Protein AF-A0A8B7NVZ3-F1 (afdb_monomer)

Structure (mmCIF, N/CA/C/O backbone):
data_AF-A0A8B7NVZ3-F1
#
_entry.id   AF-A0A8B7NVZ3-F1
#
loop_
_atom_site.group_PDB
_atom_site.id
_atom_site.type_symbol
_atom_site.label_atom_id
_atom_site.label_alt_id
_atom_site.label_comp_id
_atom_site.label_asym_id
_atom_site.label_entity_id
_atom_site.label_seq_id
_atom_site.pdbx_PDB_ins_code
_atom_site.Cartn_x
_atom_site.Cartn_y
_atom_site.Cartn_z
_atom_site.occupancy
_atom_site.B_iso_or_equiv
_atom_site.auth_seq_id
_atom_site.auth_comp_id
_atom_site.auth_asym_id
_atom_site.auth_atom_id
_atom_site.pdbx_PDB_model_num
ATOM 1 N N . MET A 1 1 ? -17.981 -12.648 -11.139 1.00 62.19 1 MET A N 1
ATOM 2 C CA . MET A 1 1 ? -17.112 -13.696 -10.553 1.00 62.19 1 MET A CA 1
ATOM 3 C C . MET A 1 1 ? -15.695 -13.178 -10.293 1.00 62.19 1 MET A C 1
ATOM 5 O O . MET A 1 1 ? -15.152 -13.443 -9.230 1.00 62.19 1 MET A O 1
ATOM 9 N N . GLU A 1 2 ? -15.130 -12.365 -11.191 1.00 75.06 2 GLU A N 1
ATOM 10 C CA . GLU A 1 2 ? -13.745 -11.863 -11.108 1.00 75.06 2 GLU A CA 1
ATOM 11 C C . GLU A 1 2 ? -13.438 -10.991 -9.878 1.00 75.06 2 GLU A C 1
ATOM 13 O O . GLU A 1 2 ? -12.403 -11.179 -9.245 1.00 75.06 2 GLU A O 1
ATOM 18 N N . ARG A 1 3 ? -14.364 -10.114 -9.458 1.00 78.00 3 ARG A N 1
ATOM 19 C CA . ARG A 1 3 ? -14.172 -9.265 -8.262 1.00 78.00 3 ARG A CA 1
ATOM 20 C C . ARG A 1 3 ? -13.971 -10.066 -6.972 1.00 78.00 3 ARG A C 1
ATOM 22 O O . ARG A 1 3 ? -13.121 -9.720 -6.162 1.00 78.00 3 ARG A O 1
ATOM 29 N N . ALA A 1 4 ? -14.716 -11.159 -6.791 1.00 80.56 4 ALA A N 1
ATOM 30 C CA . ALA A 1 4 ? -14.591 -12.011 -5.606 1.00 80.56 4 ALA A CA 1
ATOM 31 C C . ALA A 1 4 ? -13.245 -12.758 -5.577 1.00 80.56 4 ALA A C 1
ATOM 33 O O . ALA A 1 4 ? -12.657 -12.953 -4.515 1.00 80.56 4 ALA A O 1
ATOM 34 N N . VAL A 1 5 ? -12.736 -13.145 -6.751 1.00 84.38 5 VAL A N 1
ATOM 35 C CA . VAL A 1 5 ? -11.416 -13.774 -6.888 1.00 84.38 5 VAL A CA 1
ATOM 36 C C . VAL A 1 5 ? -10.305 -12.773 -6.559 1.00 84.38 5 VAL A C 1
ATOM 38 O O . VAL A 1 5 ? -9.374 -13.123 -5.836 1.00 84.38 5 VAL A O 1
ATOM 41 N N . GLN A 1 6 ? -10.407 -11.531 -7.040 1.00 81.75 6 GLN A N 1
ATOM 42 C CA . GLN A 1 6 ? -9.445 -10.467 -6.732 1.00 81.75 6 GLN A CA 1
ATOM 43 C C . GLN A 1 6 ? -9.438 -10.105 -5.242 1.00 81.75 6 GLN A C 1
ATOM 45 O O . GLN A 1 6 ? -8.367 -10.025 -4.645 1.00 81.75 6 GLN A O 1
ATOM 50 N N . GLU A 1 7 ? -10.609 -9.974 -4.618 1.00 82.44 7 GLU A N 1
ATOM 51 C CA . GLU A 1 7 ? -10.709 -9.699 -3.180 1.00 82.44 7 GLU A CA 1
ATOM 52 C C . GLU A 1 7 ? -10.051 -10.810 -2.352 1.00 82.44 7 GLU A C 1
ATOM 54 O O . GLU A 1 7 ? -9.222 -10.546 -1.482 1.00 82.44 7 GLU A O 1
ATOM 59 N N . ARG A 1 8 ? -10.328 -12.077 -2.687 1.00 84.31 8 ARG A N 1
ATOM 60 C CA . ARG A 1 8 ? -9.704 -13.221 -2.012 1.00 84.31 8 ARG A CA 1
ATOM 61 C C . ARG A 1 8 ? -8.182 -13.233 -2.172 1.00 84.31 8 ARG A C 1
ATOM 63 O O . ARG A 1 8 ? -7.478 -13.567 -1.222 1.00 84.31 8 ARG A O 1
ATOM 70 N N . LYS A 1 9 ? -7.664 -12.853 -3.346 1.00 85.00 9 LYS A N 1
ATOM 71 C CA . LYS A 1 9 ? -6.216 -12.726 -3.578 1.00 85.00 9 LYS A CA 1
ATOM 72 C C . LYS A 1 9 ? -5.591 -11.657 -2.678 1.00 85.00 9 LYS A C 1
ATOM 74 O O . LYS A 1 9 ? -4.566 -11.935 -2.064 1.00 85.00 9 LYS A O 1
ATOM 79 N N . ARG A 1 10 ? -6.222 -10.485 -2.548 1.00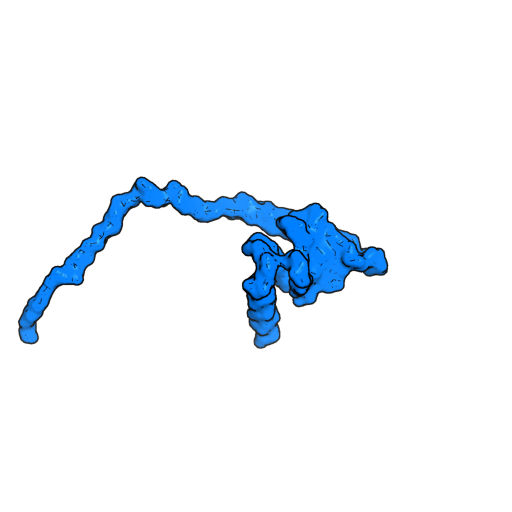 85.62 10 ARG A N 1
ATOM 80 C CA . ARG A 1 10 ? -5.742 -9.385 -1.685 1.00 85.62 10 ARG A CA 1
ATOM 81 C C . ARG A 1 10 ? -5.728 -9.782 -0.210 1.00 85.62 10 ARG A C 1
ATOM 83 O O . ARG A 1 10 ? -4.741 -9.539 0.477 1.00 85.62 10 ARG A O 1
ATOM 90 N N . ILE A 1 11 ? -6.782 -10.453 0.259 1.00 85.19 11 ILE A N 1
ATOM 91 C CA . ILE A 1 11 ? -6.855 -10.968 1.635 1.00 85.19 11 ILE A CA 1
ATOM 92 C C . ILE A 1 11 ? -5.734 -11.981 1.891 1.00 85.19 11 ILE A C 1
ATOM 94 O O . ILE A 1 11 ? -4.990 -11.837 2.858 1.00 85.19 11 ILE A O 1
ATOM 98 N N . ASN A 1 12 ? -5.552 -12.954 0.996 1.00 86.44 12 ASN A N 1
ATOM 99 C CA . ASN A 1 12 ? -4.476 -13.939 1.125 1.00 86.44 12 ASN A CA 1
ATOM 100 C C . ASN A 1 12 ? -3.085 -13.281 1.130 1.00 86.44 12 ASN A C 1
ATOM 102 O O . ASN A 1 12 ? -2.236 -13.660 1.933 1.00 86.44 12 ASN A O 1
ATOM 106 N N . ALA A 1 13 ? -2.852 -12.288 0.265 1.00 83.25 13 ALA A N 1
ATOM 107 C CA . ALA A 1 13 ? -1.590 -11.550 0.218 1.00 83.25 13 ALA A CA 1
ATOM 108 C C . ALA A 1 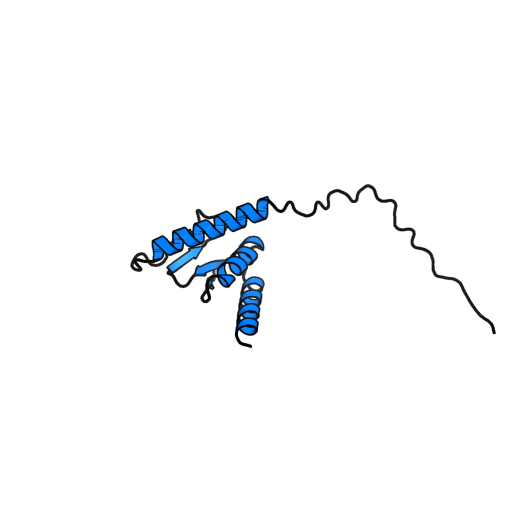13 ? -1.323 -10.796 1.530 1.00 83.25 13 ALA A C 1
ATOM 110 O O . ALA A 1 13 ? -0.219 -10.851 2.062 1.00 83.25 13 ALA A O 1
ATOM 111 N N . SER A 1 14 ? -2.351 -10.152 2.089 1.00 81.88 14 SER A N 1
ATOM 112 C CA . SER A 1 14 ? -2.272 -9.482 3.387 1.00 81.88 14 SER A CA 1
ATOM 113 C C . SER A 1 14 ? -1.959 -10.447 4.534 1.00 81.88 14 SER A C 1
ATOM 115 O O . SER A 1 14 ? -1.210 -10.084 5.434 1.00 81.88 14 SER A O 1
ATOM 117 N N . MET A 1 15 ? -2.523 -11.656 4.531 1.00 83.06 15 MET A N 1
ATOM 118 C CA 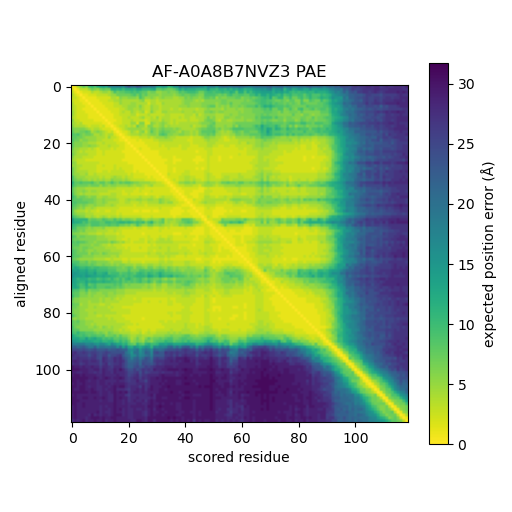. MET A 1 15 ? -2.328 -12.626 5.618 1.00 83.06 15 MET A CA 1
ATOM 119 C C . MET A 1 15 ? -0.966 -13.327 5.572 1.00 83.06 15 MET A C 1
ATOM 121 O O . MET A 1 15 ? -0.439 -13.696 6.617 1.00 83.06 15 MET A O 1
ATOM 125 N N . ASN A 1 16 ? -0.397 -13.509 4.378 1.00 82.25 16 ASN A N 1
ATOM 126 C CA . ASN A 1 16 ? 0.851 -14.254 4.187 1.00 82.25 16 ASN A CA 1
ATOM 127 C C . ASN A 1 16 ? 2.109 -13.369 4.209 1.00 82.25 16 ASN A C 1
ATOM 129 O O . ASN A 1 16 ? 3.222 -13.879 4.075 1.00 82.25 16 ASN A O 1
ATOM 133 N N . CYS A 1 17 ? 1.957 -12.052 4.344 1.00 82.69 17 CYS A N 1
ATOM 134 C CA . CYS A 1 17 ? 3.085 -11.132 4.421 1.00 82.69 17 CYS A CA 1
ATOM 135 C C . CYS A 1 17 ? 3.708 -11.107 5.831 1.00 82.69 17 CYS A C 1
ATOM 137 O O . CYS A 1 17 ? 3.068 -11.428 6.831 1.00 82.69 17 CYS A O 1
ATOM 139 N N . LYS A 1 18 ? 4.967 -10.665 5.923 1.00 86.56 18 LYS A N 1
ATOM 140 C CA . LYS A 1 18 ? 5.681 -10.487 7.202 1.00 86.56 18 LYS A CA 1
ATOM 141 C C . LYS A 1 18 ? 5.369 -9.146 7.887 1.00 86.56 18 LYS A C 1
ATOM 143 O O . LYS A 1 18 ? 5.959 -8.834 8.918 1.00 86.56 18 LYS A O 1
ATOM 148 N N . ALA A 1 19 ? 4.476 -8.339 7.310 1.00 88.44 19 ALA A N 1
ATOM 149 C CA . ALA A 1 19 ? 4.126 -7.025 7.833 1.00 88.44 19 ALA A CA 1
ATOM 150 C C . ALA A 1 19 ? 3.347 -7.136 9.158 1.00 88.44 19 ALA A C 1
ATOM 152 O O . ALA A 1 19 ? 2.561 -8.073 9.334 1.00 88.44 19 ALA A O 1
ATOM 153 N N . PRO A 1 20 ? 3.481 -6.161 10.076 1.00 89.44 20 PRO A N 1
ATOM 154 C CA . PRO A 1 20 ? 2.614 -6.071 11.245 1.00 89.44 20 PRO A CA 1
ATOM 155 C C . PRO A 1 20 ? 1.149 -5.864 10.834 1.00 89.44 20 PRO A C 1
ATOM 157 O O . PRO A 1 20 ? 0.858 -5.356 9.750 1.00 89.44 20 PRO A O 1
ATOM 160 N N . LYS A 1 21 ? 0.219 -6.1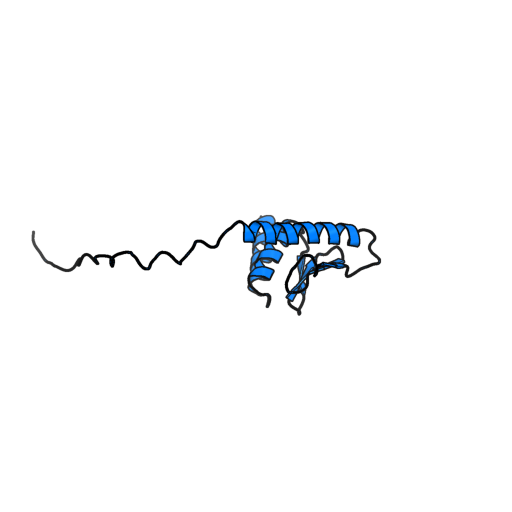91 11.743 1.00 88.69 21 LYS A N 1
ATOM 161 C CA . LYS A 1 21 ? -1.237 -6.099 11.515 1.00 88.69 21 LYS A CA 1
ATOM 162 C C . LYS A 1 21 ? -1.675 -4.739 10.961 1.00 88.69 21 LYS A C 1
ATOM 164 O O . LYS A 1 21 ? -2.570 -4.683 10.127 1.00 88.69 21 LYS A O 1
ATOM 169 N N . ASP A 1 22 ? -1.042 -3.655 11.398 1.00 89.25 22 ASP A N 1
ATOM 170 C CA . ASP A 1 22 ? -1.362 -2.318 10.897 1.00 89.25 22 ASP A CA 1
ATOM 171 C C . ASP A 1 22 ? -1.014 -2.137 9.412 1.00 89.25 22 ASP A C 1
ATOM 173 O O . ASP A 1 22 ? -1.842 -1.667 8.635 1.00 89.25 22 ASP A O 1
ATOM 177 N N . GLY A 1 23 ? 0.167 -2.605 8.994 1.00 90.94 23 GLY A N 1
ATOM 178 C CA . GLY A 1 23 ? 0.571 -2.605 7.588 1.00 90.94 23 GLY A CA 1
ATOM 179 C C . GLY A 1 23 ? -0.343 -3.482 6.732 1.00 90.94 23 GLY A C 1
ATOM 180 O O . GLY A 1 23 ? -0.738 -3.082 5.641 1.00 90.94 23 GLY A O 1
ATOM 181 N N . GLN A 1 24 ? -0.755 -4.641 7.253 1.00 93.19 24 GLN A N 1
ATOM 182 C CA . GLN A 1 24 ? -1.721 -5.533 6.599 1.00 93.19 24 GLN A CA 1
ATOM 183 C C . GLN A 1 24 ? -3.061 -4.831 6.317 1.00 93.19 24 GLN A C 1
ATOM 185 O O . GLN A 1 24 ? -3.583 -4.872 5.202 1.00 93.19 24 GLN A O 1
ATOM 190 N N . GLN A 1 25 ? -3.609 -4.134 7.314 1.00 91.94 25 GLN A N 1
ATOM 191 C CA . GLN A 1 25 ? -4.866 -3.392 7.176 1.00 91.94 25 GLN A CA 1
ATOM 192 C C . GLN A 1 25 ? -4.738 -2.188 6.233 1.00 91.94 25 GLN A C 1
ATOM 194 O O . GLN A 1 25 ? -5.648 -1.919 5.437 1.00 91.94 25 GLN A O 1
ATOM 199 N N . LEU A 1 26 ? -3.598 -1.493 6.268 1.00 92.94 26 LEU A N 1
ATOM 200 C CA . LEU A 1 26 ? -3.313 -0.424 5.320 1.00 92.94 26 LEU A CA 1
ATOM 201 C C . LEU A 1 26 ? -3.236 -0.960 3.884 1.00 92.94 26 LEU A C 1
ATOM 203 O O . LEU A 1 26 ? -3.878 -0.396 2.999 1.00 92.94 26 LEU A O 1
ATOM 207 N N . TYR A 1 27 ? -2.531 -2.071 3.654 1.00 93.88 27 TYR A N 1
ATOM 208 C CA . TYR A 1 27 ? -2.461 -2.728 2.347 1.00 93.88 27 TYR A CA 1
ATOM 209 C C . TYR A 1 27 ? -3.851 -3.047 1.807 1.00 93.88 27 TYR A C 1
ATOM 211 O O . TYR A 1 27 ? -4.153 -2.697 0.672 1.00 93.88 27 TYR A O 1
ATOM 219 N N . LEU A 1 28 ? -4.734 -3.638 2.618 1.00 92.06 28 LEU A N 1
ATOM 220 C CA . LEU A 1 28 ? -6.107 -3.926 2.193 1.00 92.06 28 LEU A CA 1
ATOM 221 C C . LEU A 1 28 ? -6.882 -2.654 1.837 1.00 92.06 28 LEU A C 1
ATOM 223 O O . LEU A 1 28 ? -7.677 -2.656 0.898 1.00 92.06 28 LEU A O 1
ATOM 227 N N . SER A 1 29 ? -6.659 -1.567 2.574 1.00 91.69 29 SER A N 1
ATOM 228 C CA . SER A 1 29 ? -7.298 -0.277 2.304 1.00 91.69 29 SER A CA 1
ATOM 229 C C . SER A 1 29 ? -6.829 0.322 0.977 1.00 91.69 29 SER A C 1
ATOM 231 O O . SER A 1 29 ? -7.646 0.839 0.219 1.00 91.69 29 SER A O 1
ATOM 233 N N . ILE A 1 30 ? -5.538 0.203 0.665 1.00 92.25 30 ILE A N 1
ATOM 234 C CA . ILE A 1 30 ? -4.943 0.700 -0.581 1.00 92.25 30 ILE A CA 1
ATOM 235 C C . ILE A 1 30 ? -5.309 -0.205 -1.759 1.00 92.25 30 ILE A C 1
ATOM 237 O O . ILE A 1 30 ? -5.780 0.286 -2.780 1.00 92.25 30 ILE A O 1
ATOM 241 N N . ALA A 1 31 ? -5.200 -1.523 -1.603 1.00 90.81 31 ALA A N 1
ATOM 242 C CA . ALA A 1 31 ? -5.510 -2.496 -2.645 1.00 90.81 31 ALA A CA 1
ATOM 243 C C . ALA A 1 31 ? -6.982 -2.446 -3.087 1.00 90.81 31 ALA A C 1
ATOM 245 O O . ALA A 1 31 ? -7.308 -2.850 -4.194 1.00 90.81 31 ALA A O 1
ATOM 246 N N . LYS A 1 32 ? -7.902 -1.925 -2.263 1.00 88.56 32 LYS A N 1
ATOM 247 C CA . LYS A 1 32 ? -9.285 -1.639 -2.692 1.00 88.56 32 LYS A CA 1
ATOM 248 C C . LYS A 1 32 ? -9.373 -0.520 -3.731 1.00 88.56 32 LYS A C 1
ATOM 250 O O . LYS A 1 32 ? -10.285 -0.545 -4.553 1.00 88.56 32 LYS A O 1
ATOM 255 N N . CYS A 1 33 ? -8.452 0.436 -3.681 1.00 88.12 33 CYS A N 1
ATOM 256 C CA . CYS A 1 33 ? -8.396 1.587 -4.575 1.00 88.12 33 CYS A CA 1
ATOM 257 C C . CYS A 1 33 ? -7.536 1.324 -5.818 1.00 88.12 33 CYS A C 1
ATOM 259 O O . CYS A 1 33 ? -7.844 1.863 -6.877 1.00 88.12 33 CYS A O 1
ATOM 261 N N . PHE A 1 34 ? -6.496 0.491 -5.702 1.00 87.38 34 PHE A N 1
ATOM 262 C CA . PHE A 1 34 ? -5.552 0.192 -6.783 1.00 87.38 34 PHE A CA 1
ATOM 263 C C . PHE A 1 34 ? -5.489 -1.307 -7.036 1.00 87.38 34 PHE A C 1
ATOM 265 O O . PHE A 1 34 ? -5.298 -2.096 -6.110 1.00 87.38 34 PHE A O 1
ATOM 272 N N . ASN A 1 35 ? -5.639 -1.709 -8.297 1.00 80.25 35 ASN A N 1
ATOM 273 C CA . ASN A 1 35 ? -5.670 -3.127 -8.638 1.00 80.25 35 ASN A CA 1
ATOM 274 C C . ASN A 1 35 ? -4.319 -3.808 -8.430 1.00 80.25 35 ASN A C 1
ATOM 276 O O . ASN A 1 35 ? -4.284 -4.915 -7.889 1.00 80.25 35 ASN A O 1
ATOM 280 N N . ASP A 1 36 ? -3.247 -3.095 -8.744 1.00 86.50 36 ASP A N 1
ATOM 281 C CA . ASP A 1 36 ? -1.888 -3.610 -8.774 1.00 86.50 36 ASP A CA 1
ATOM 282 C C . ASP A 1 36 ? -1.111 -3.102 -7.553 1.00 86.50 36 ASP A C 1
ATOM 284 O O . ASP A 1 36 ? -0.201 -2.276 -7.611 1.00 86.50 36 ASP A O 1
ATOM 288 N N . THR A 1 37 ? -1.556 -3.585 -6.390 1.00 90.50 37 THR A N 1
ATOM 289 C CA . THR A 1 37 ? -0.878 -3.389 -5.102 1.00 90.50 37 THR A CA 1
ATOM 290 C C . THR A 1 37 ? -0.293 -4.714 -4.633 1.00 90.50 37 THR A C 1
ATOM 292 O O . THR A 1 37 ? -1.014 -5.704 -4.468 1.00 90.50 37 THR A O 1
ATOM 295 N N . GLN A 1 38 ? 1.003 -4.731 -4.352 1.00 91.69 38 GLN A N 1
ATOM 296 C CA . GLN A 1 38 ? 1.742 -5.933 -3.974 1.00 91.69 38 GLN A CA 1
ATOM 297 C C . GLN A 1 38 ? 2.664 -5.688 -2.780 1.00 91.69 38 GLN A C 1
ATOM 299 O O . GLN A 1 38 ? 2.943 -4.550 -2.408 1.00 91.69 38 GLN A O 1
ATOM 304 N N . TRP A 1 39 ? 3.120 -6.778 -2.174 1.00 91.69 39 TRP A N 1
ATOM 305 C CA . TRP A 1 39 ? 4.145 -6.749 -1.138 1.00 91.69 39 TRP A CA 1
ATOM 306 C C . TRP A 1 39 ? 5.513 -7.002 -1.756 1.00 91.69 39 TRP A C 1
ATOM 308 O O . TRP A 1 39 ? 5.640 -7.871 -2.617 1.00 91.69 39 TRP A O 1
ATOM 318 N N . ASN A 1 40 ? 6.527 -6.289 -1.279 1.00 89.31 40 ASN A N 1
ATOM 319 C CA . ASN A 1 40 ? 7.923 -6.649 -1.510 1.00 89.31 40 ASN A CA 1
ATOM 320 C C . ASN A 1 40 ? 8.461 -7.531 -0.364 1.00 89.31 40 ASN A C 1
ATOM 322 O O . ASN A 1 40 ? 7.870 -7.597 0.719 1.00 89.31 40 ASN A O 1
ATOM 326 N N . ASP A 1 41 ? 9.625 -8.151 -0.565 1.00 85.88 41 ASP A N 1
ATOM 327 C CA . ASP A 1 41 ? 10.284 -9.040 0.404 1.00 85.88 41 ASP A CA 1
ATOM 328 C C . ASP A 1 41 ? 10.573 -8.371 1.759 1.00 85.88 41 ASP A C 1
ATOM 330 O O . ASP A 1 41 ? 10.559 -9.028 2.803 1.00 85.88 41 ASP A O 1
ATOM 334 N N . ASN A 1 42 ? 10.766 -7.049 1.753 1.00 86.88 42 ASN A N 1
ATOM 335 C CA . ASN A 1 42 ? 11.013 -6.227 2.941 1.00 86.88 42 ASN A CA 1
ATOM 336 C C . ASN A 1 42 ? 9.733 -5.836 3.704 1.00 86.88 42 ASN A C 1
ATOM 338 O O . ASN A 1 42 ? 9.790 -5.006 4.608 1.00 86.88 42 ASN A O 1
ATOM 342 N N . ALA A 1 43 ? 8.584 -6.425 3.355 1.00 91.06 43 ALA A N 1
ATOM 343 C CA . ALA A 1 43 ? 7.264 -6.025 3.841 1.00 91.06 43 ALA A CA 1
ATOM 344 C C . ALA A 1 43 ? 6.874 -4.586 3.453 1.00 91.06 43 ALA A C 1
ATOM 346 O O . ALA A 1 43 ? 6.079 -3.947 4.133 1.00 91.06 43 ALA A O 1
ATOM 347 N N . ASP A 1 44 ? 7.386 -4.086 2.331 1.00 93.19 44 ASP A N 1
ATOM 348 C CA . ASP A 1 44 ? 6.957 -2.802 1.778 1.00 93.19 44 ASP A CA 1
ATOM 349 C C . ASP A 1 44 ? 5.697 -2.977 0.929 1.00 93.19 44 ASP A C 1
ATOM 351 O O . ASP A 1 44 ? 5.557 -3.974 0.214 1.00 93.19 44 ASP A O 1
ATOM 355 N N . ILE A 1 45 ? 4.802 -1.989 0.962 1.00 93.75 45 ILE A N 1
ATOM 356 C CA . ILE A 1 45 ? 3.648 -1.941 0.059 1.00 93.75 45 ILE A CA 1
ATOM 357 C C . ILE A 1 45 ? 4.091 -1.238 -1.219 1.00 93.75 45 ILE A C 1
ATOM 359 O O . ILE A 1 45 ? 4.448 -0.062 -1.184 1.00 93.75 45 ILE A O 1
ATOM 363 N N . VAL A 1 46 ? 4.042 -1.943 -2.343 1.00 92.56 46 VAL A N 1
ATOM 364 C CA . VAL A 1 46 ? 4.361 -1.409 -3.668 1.00 92.56 46 VAL A CA 1
ATOM 365 C C . VAL A 1 46 ? 3.066 -1.231 -4.448 1.00 92.56 46 VAL A C 1
ATOM 367 O O . VAL A 1 46 ? 2.284 -2.171 -4.598 1.00 92.56 46 VAL A O 1
ATOM 370 N N . VAL A 1 47 ? 2.850 -0.020 -4.948 1.00 90.75 47 VAL A N 1
ATOM 371 C CA . VAL A 1 47 ? 1.730 0.349 -5.815 1.00 90.75 47 VAL A CA 1
ATOM 372 C C . VAL A 1 47 ? 2.294 0.584 -7.217 1.00 90.75 47 VAL A C 1
ATOM 374 O O . VAL A 1 47 ? 3.302 1.280 -7.351 1.00 90.75 47 VAL A O 1
ATOM 377 N N . GLU A 1 48 ? 1.659 0.003 -8.241 1.00 78.56 48 GLU A N 1
ATOM 378 C CA . GLU A 1 48 ? 2.109 -0.018 -9.651 1.00 78.56 48 GLU A CA 1
ATOM 379 C C . GLU A 1 48 ? 2.553 1.342 -10.205 1.00 78.56 48 GLU A C 1
ATOM 381 O O . GLU A 1 48 ? 3.482 1.410 -11.004 1.00 78.56 48 GLU A O 1
ATOM 386 N N . GLU A 1 49 ? 1.999 2.437 -9.690 1.00 78.00 49 GLU A N 1
ATOM 387 C CA . GLU A 1 49 ? 2.318 3.806 -10.112 1.00 78.00 49 GLU A CA 1
ATOM 388 C C . GLU A 1 49 ? 3.665 4.341 -9.603 1.00 78.00 49 GLU A C 1
ATOM 390 O O . GLU A 1 49 ? 3.865 5.546 -9.422 1.00 78.00 49 GLU A O 1
ATOM 395 N N . GLY A 1 50 ? 4.607 3.430 -9.357 1.00 84.69 50 GLY A N 1
ATOM 396 C CA . GLY A 1 50 ? 5.948 3.740 -8.894 1.00 84.69 50 GLY A CA 1
ATOM 397 C C . GLY A 1 50 ? 5.940 4.356 -7.502 1.00 84.69 50 GLY A C 1
ATOM 398 O O . GLY A 1 50 ? 6.743 5.248 -7.245 1.00 84.69 50 GLY A O 1
ATOM 399 N N . VAL A 1 51 ? 5.043 3.916 -6.615 1.00 91.38 51 VAL A N 1
ATOM 400 C CA . VAL A 1 51 ? 4.981 4.380 -5.222 1.00 91.38 51 VAL A CA 1
ATOM 401 C C . VAL A 1 51 ? 5.227 3.209 -4.278 1.00 91.38 51 VAL A C 1
ATOM 403 O O . VAL A 1 51 ? 4.633 2.142 -4.422 1.00 91.38 51 VAL A O 1
ATOM 406 N N . ILE A 1 52 ? 6.086 3.422 -3.285 1.00 94.12 52 ILE A N 1
ATOM 407 C CA . ILE A 1 52 ? 6.372 2.476 -2.209 1.00 94.12 52 ILE A CA 1
ATOM 408 C C . ILE A 1 52 ? 6.002 3.079 -0.858 1.00 94.12 52 ILE A C 1
ATOM 410 O O . ILE A 1 52 ? 6.135 4.285 -0.641 1.00 94.12 52 ILE A O 1
ATOM 414 N N . ILE A 1 53 ? 5.537 2.232 0.054 1.00 95.06 53 ILE A N 1
ATOM 415 C CA . ILE A 1 53 ? 5.256 2.589 1.442 1.00 95.06 53 ILE A CA 1
ATOM 416 C C . ILE A 1 53 ? 6.037 1.644 2.338 1.00 95.06 53 ILE A C 1
ATOM 418 O O . ILE A 1 53 ? 5.755 0.443 2.380 1.00 95.06 53 ILE A O 1
ATOM 422 N N . ASN A 1 54 ? 6.998 2.198 3.065 1.00 94.56 54 ASN A N 1
ATOM 423 C CA . ASN A 1 54 ? 7.834 1.435 3.981 1.00 94.56 54 ASN A CA 1
ATOM 424 C C . ASN A 1 54 ? 7.230 1.412 5.398 1.00 94.56 54 ASN A C 1
ATOM 426 O O . ASN A 1 54 ? 6.513 2.345 5.787 1.00 94.56 54 ASN A O 1
ATOM 430 N N . PRO A 1 55 ? 7.546 0.393 6.218 1.00 92.38 55 PRO A N 1
ATOM 431 C CA . PRO A 1 55 ? 7.347 0.462 7.663 1.00 92.38 55 PRO A CA 1
ATOM 432 C C . PRO A 1 55 ? 7.989 1.739 8.245 1.00 92.38 55 PRO A C 1
ATOM 434 O O . PRO A 1 55 ? 9.073 2.119 7.801 1.00 92.38 55 PRO A O 1
ATOM 437 N N . PRO A 1 56 ? 7.385 2.405 9.250 1.00 92.56 56 PRO A N 1
ATOM 438 C CA . PRO A 1 56 ? 6.189 2.039 10.020 1.00 92.56 56 PRO A CA 1
ATOM 439 C C . PRO A 1 56 ? 4.839 2.401 9.364 1.00 92.56 56 PRO A C 1
ATOM 441 O O . PRO A 1 56 ? 3.843 2.533 10.067 1.00 92.56 56 PRO A O 1
ATOM 444 N N . TYR A 1 57 ? 4.778 2.547 8.036 1.00 93.06 57 TYR A N 1
ATOM 445 C CA . TYR A 1 57 ? 3.546 2.795 7.271 1.00 93.06 57 TYR A CA 1
ATOM 446 C C . TYR A 1 57 ? 2.860 4.128 7.593 1.00 93.06 57 TYR A C 1
ATOM 448 O O . TYR A 1 57 ? 1.632 4.241 7.620 1.00 93.06 57 TYR A O 1
ATOM 456 N N . THR A 1 58 ? 3.662 5.162 7.834 1.00 93.31 58 THR A N 1
ATOM 457 C CA . THR A 1 58 ? 3.173 6.535 8.020 1.00 93.31 58 THR A CA 1
ATOM 458 C C . THR A 1 58 ? 3.187 7.297 6.699 1.00 93.31 58 THR A C 1
ATOM 460 O O . THR A 1 58 ? 3.835 6.885 5.739 1.00 93.31 58 THR A O 1
ATOM 463 N N . ALA A 1 59 ? 2.505 8.444 6.639 1.00 92.38 59 ALA A N 1
ATOM 464 C CA . ALA A 1 59 ? 2.509 9.274 5.435 1.00 92.38 59 ALA A CA 1
ATOM 465 C C . ALA A 1 59 ? 3.913 9.791 5.065 1.00 92.38 59 ALA A C 1
ATOM 467 O O . ALA A 1 59 ? 4.181 10.034 3.894 1.00 92.38 59 ALA A O 1
ATOM 468 N N . ALA A 1 60 ? 4.824 9.913 6.035 1.00 92.31 60 ALA A N 1
ATOM 469 C CA . ALA A 1 60 ? 6.213 10.288 5.774 1.00 92.31 60 ALA A CA 1
ATOM 470 C C . ALA A 1 60 ? 7.025 9.171 5.088 1.00 92.31 60 ALA A C 1
ATOM 472 O O . ALA A 1 60 ? 8.058 9.453 4.491 1.00 92.31 60 ALA A O 1
ATOM 473 N N . CYS A 1 61 ? 6.553 7.923 5.158 1.00 93.12 61 CYS A N 1
ATOM 474 C CA . CYS A 1 61 ? 7.216 6.741 4.601 1.00 93.12 61 CYS A CA 1
ATOM 475 C C . CYS A 1 61 ? 6.715 6.383 3.194 1.00 93.12 61 CYS A C 1
ATOM 477 O O . CYS A 1 61 ? 6.882 5.248 2.753 1.00 93.12 61 CYS A O 1
ATOM 479 N N . VAL A 1 62 ? 6.034 7.317 2.525 1.00 94.19 62 VAL A N 1
ATOM 480 C CA . VAL A 1 62 ? 5.552 7.151 1.153 1.00 94.19 62 VAL A CA 1
ATOM 481 C C . VAL A 1 62 ? 6.562 7.791 0.213 1.00 94.19 62 VAL A C 1
ATOM 483 O O . VAL A 1 62 ? 6.765 9.008 0.251 1.00 94.19 62 VAL A O 1
ATOM 486 N N . HIS A 1 63 ? 7.158 6.978 -0.652 1.00 92.12 63 HIS A N 1
ATOM 487 C CA . HIS A 1 63 ? 8.220 7.391 -1.561 1.00 92.12 63 HIS A CA 1
ATOM 488 C C . HIS A 1 63 ? 7.887 7.008 -3.000 1.00 92.12 63 HIS A C 1
ATOM 490 O O . HIS A 1 63 ? 7.178 6.034 -3.251 1.00 92.12 63 HIS A O 1
ATOM 496 N N . THR A 1 64 ? 8.411 7.767 -3.957 1.00 92.25 64 THR A N 1
ATOM 497 C CA . THR A 1 64 ? 8.376 7.387 -5.368 1.00 92.25 64 THR A CA 1
ATOM 498 C C . THR A 1 64 ? 9.582 6.503 -5.688 1.00 92.25 64 THR A C 1
ATOM 500 O O . THR A 1 64 ? 10.705 6.791 -5.281 1.00 92.25 64 THR A O 1
ATOM 503 N N . ILE A 1 65 ? 9.343 5.406 -6.400 1.00 86.69 65 ILE A N 1
ATOM 504 C CA . ILE A 1 65 ? 10.363 4.465 -6.879 1.00 86.69 65 ILE A CA 1
ATOM 505 C C . ILE A 1 65 ? 10.886 4.922 -8.241 1.00 86.69 65 ILE A C 1
ATOM 507 O O . ILE A 1 65 ? 12.083 4.838 -8.502 1.00 86.69 65 ILE A O 1
ATOM 511 N N . ASP A 1 66 ? 9.991 5.422 -9.098 1.00 80.56 66 ASP A N 1
ATOM 512 C CA . ASP A 1 66 ? 10.339 5.875 -10.440 1.00 80.56 66 ASP A CA 1
ATOM 513 C C . ASP A 1 66 ? 10.183 7.401 -10.565 1.00 80.56 66 ASP A C 1
ATOM 515 O O . ASP A 1 66 ? 9.068 7.909 -10.751 1.00 80.56 66 ASP A O 1
ATOM 519 N N . PRO A 1 67 ? 11.287 8.164 -10.463 1.00 71.62 67 PRO A N 1
ATOM 520 C CA . PRO A 1 67 ? 11.270 9.607 -10.685 1.00 71.62 67 PRO A CA 1
ATOM 521 C C . PRO A 1 67 ? 11.053 9.982 -12.160 1.00 71.62 67 PRO A C 1
ATOM 523 O O . PRO A 1 67 ? 10.799 11.148 -12.455 1.00 71.62 67 PRO A O 1
ATOM 526 N N . SER A 1 68 ? 11.146 9.023 -13.086 1.00 79.69 68 SER A N 1
ATOM 527 C CA . SER A 1 68 ? 10.953 9.238 -14.526 1.00 79.69 68 SER A CA 1
ATOM 528 C C . SER A 1 68 ? 9.475 9.275 -14.908 1.00 79.69 68 SER A C 1
ATOM 530 O O . SER A 1 68 ? 9.123 9.850 -15.938 1.00 79.69 68 SER A O 1
ATOM 532 N N . ASN A 1 69 ? 8.601 8.686 -14.085 1.00 81.62 69 ASN A N 1
ATOM 533 C CA . ASN A 1 69 ? 7.161 8.744 -14.287 1.00 81.62 69 ASN A CA 1
ATOM 534 C C . ASN A 1 69 ? 6.630 10.120 -13.831 1.00 81.62 69 ASN A C 1
ATOM 536 O O . ASN A 1 69 ? 6.598 10.395 -12.631 1.00 81.62 69 ASN A O 1
ATOM 540 N N . PRO A 1 70 ? 6.142 10.985 -14.743 1.00 82.44 70 PRO A N 1
ATOM 541 C CA . PRO A 1 70 ? 5.667 12.324 -14.386 1.00 82.44 70 PRO A CA 1
ATOM 542 C C . PRO A 1 70 ? 4.424 12.309 -13.482 1.00 82.44 70 PRO A C 1
ATOM 544 O O . PRO A 1 70 ? 4.090 13.331 -12.881 1.00 82.44 70 PRO A O 1
ATOM 547 N N . GLN A 1 71 ? 3.726 11.174 -13.381 1.00 83.75 71 GLN A N 1
ATOM 548 C CA . GLN A 1 71 ? 2.566 11.011 -12.508 1.00 83.75 71 GLN A CA 1
ATOM 549 C C . GLN A 1 71 ? 2.938 10.538 -11.097 1.00 83.75 71 GLN A C 1
ATOM 551 O O . GLN A 1 71 ? 2.141 10.734 -10.176 1.00 83.75 71 GLN A O 1
ATOM 556 N N . SER A 1 72 ? 4.136 9.979 -10.887 1.00 85.12 72 SER A N 1
ATOM 557 C CA . SER A 1 72 ? 4.523 9.408 -9.591 1.00 85.12 72 SER A CA 1
ATOM 558 C C . SER A 1 72 ? 4.424 10.395 -8.415 1.00 85.12 72 SER A C 1
ATOM 560 O O . SER A 1 72 ? 3.940 9.977 -7.361 1.00 85.12 72 SER A O 1
ATOM 562 N N . PRO A 1 73 ? 4.718 11.712 -8.547 1.00 87.50 73 PRO A N 1
ATOM 563 C CA . PRO A 1 73 ? 4.546 12.654 -7.437 1.00 87.50 73 PRO A CA 1
ATOM 564 C C . PRO A 1 73 ? 3.074 12.854 -7.059 1.00 87.50 73 PRO A C 1
ATOM 566 O O . PRO A 1 73 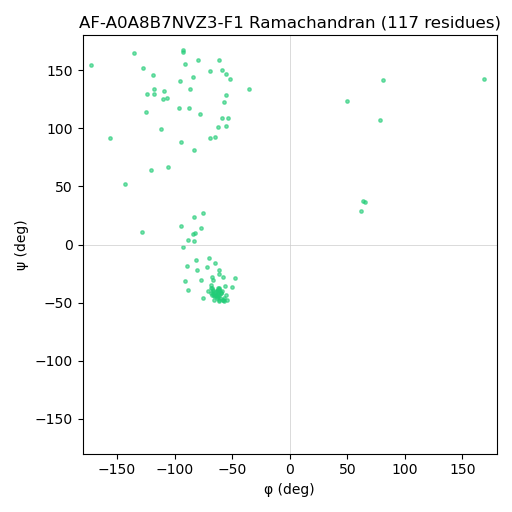? 2.729 12.924 -5.880 1.00 87.50 73 PRO A O 1
ATOM 569 N N . ARG A 1 74 ? 2.180 12.902 -8.056 1.00 88.38 74 ARG A N 1
ATOM 570 C CA . ARG A 1 74 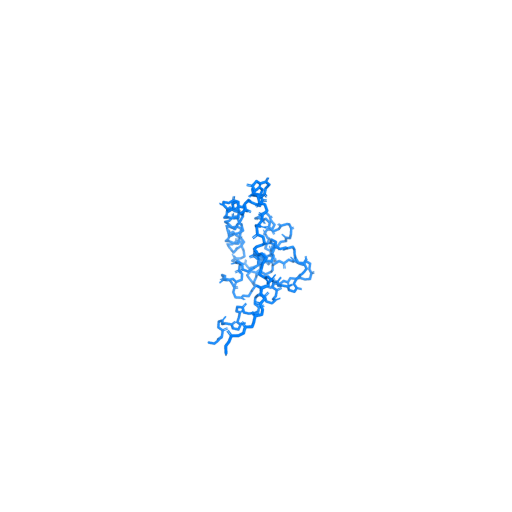? 0.731 13.041 -7.836 1.00 88.38 74 ARG A CA 1
ATOM 571 C C . ARG A 1 74 ? 0.158 11.807 -7.153 1.00 88.38 74 ARG A C 1
ATOM 573 O O . ARG A 1 74 ? -0.659 11.936 -6.240 1.00 88.38 74 ARG A O 1
ATOM 580 N N . PHE A 1 75 ? 0.603 10.624 -7.568 1.00 89.06 75 PHE A N 1
ATOM 581 C CA . PHE A 1 75 ? 0.220 9.381 -6.915 1.00 89.06 75 PHE A CA 1
ATOM 582 C C . PHE A 1 75 ? 0.763 9.305 -5.492 1.00 89.06 75 PHE A C 1
ATOM 584 O O . PHE A 1 75 ? -0.006 8.997 -4.586 1.00 89.06 75 PHE A O 1
ATOM 591 N N . ALA A 1 76 ? 2.022 9.677 -5.252 1.00 91.50 76 ALA A N 1
ATOM 592 C CA . ALA A 1 76 ? 2.581 9.726 -3.904 1.00 91.50 76 ALA A CA 1
ATOM 593 C C . ALA A 1 76 ? 1.766 10.648 -2.980 1.00 91.50 76 ALA A C 1
ATOM 595 O O . ALA A 1 76 ? 1.385 10.223 -1.892 1.00 91.50 76 ALA A O 1
ATOM 596 N N . GLU A 1 77 ? 1.390 11.852 -3.426 1.00 92.50 77 GLU A N 1
ATOM 597 C CA . GLU A 1 77 ? 0.507 12.754 -2.666 1.00 92.50 77 GLU A CA 1
ATOM 598 C C . GLU A 1 77 ? -0.863 12.124 -2.355 1.00 92.50 77 GLU A C 1
ATOM 600 O O . GLU A 1 77 ? -1.411 12.297 -1.260 1.00 92.50 77 GLU A O 1
ATOM 605 N N . LEU A 1 78 ? -1.445 11.397 -3.312 1.00 92.56 78 LEU A N 1
ATOM 606 C CA . LEU A 1 78 ? -2.716 10.700 -3.125 1.00 92.56 78 LEU A CA 1
ATOM 607 C C . LEU A 1 78 ? -2.587 9.569 -2.096 1.00 92.56 78 LEU A C 1
ATOM 609 O O . LEU A 1 78 ? -3.401 9.491 -1.170 1.00 92.56 78 LEU A O 1
ATOM 613 N N . ILE A 1 79 ? -1.556 8.729 -2.226 1.00 93.44 79 ILE A N 1
ATOM 614 C CA . ILE A 1 79 ? -1.240 7.657 -1.278 1.00 93.44 79 ILE A CA 1
ATOM 615 C C . ILE A 1 79 ? -1.022 8.246 0.121 1.00 93.44 79 ILE A C 1
ATOM 617 O O . ILE A 1 79 ? -1.663 7.797 1.068 1.00 93.44 79 ILE A O 1
ATOM 621 N N . GLN A 1 80 ? -0.229 9.312 0.259 1.00 94.81 80 GLN A N 1
ATOM 622 C CA . GLN A 1 80 ? -0.013 10.006 1.536 1.00 94.81 80 GLN A CA 1
ATOM 623 C C . GLN A 1 80 ? -1.325 10.463 2.183 1.00 94.81 80 GLN A C 1
ATOM 625 O O . GLN A 1 80 ? -1.528 10.271 3.385 1.00 94.81 80 GLN A O 1
ATOM 630 N N . LYS A 1 81 ? -2.254 11.030 1.402 1.00 94.06 81 LYS A N 1
ATOM 631 C CA . LYS A 1 81 ? -3.584 11.423 1.898 1.00 94.06 81 LYS A CA 1
ATOM 632 C C . LYS A 1 81 ? -4.396 10.224 2.387 1.00 94.06 81 LYS A C 1
ATOM 634 O O . LYS A 1 81 ? -5.074 10.340 3.408 1.00 94.06 81 LYS A O 1
ATOM 639 N N . MET A 1 82 ? -4.336 9.087 1.696 1.00 92.88 82 MET A N 1
ATOM 640 C CA . MET A 1 82 ? -5.022 7.867 2.133 1.00 92.88 82 MET A CA 1
ATOM 641 C C . MET A 1 82 ? -4.409 7.280 3.399 1.00 92.88 82 MET A C 1
ATOM 643 O O . MET A 1 82 ? -5.160 6.923 4.302 1.00 92.88 82 MET A O 1
ATOM 647 N N . VAL A 1 83 ? -3.079 7.253 3.508 1.00 93.94 83 VAL 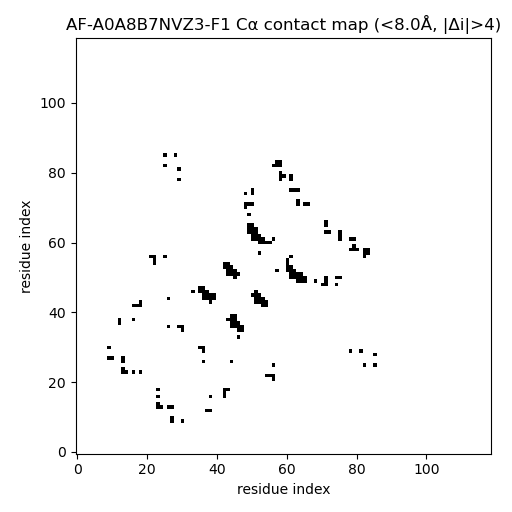A N 1
ATOM 648 C CA . VAL A 1 83 ? -2.373 6.803 4.717 1.00 93.94 83 VAL A CA 1
ATOM 649 C C . VAL A 1 83 ? -2.739 7.693 5.909 1.00 93.94 83 VAL A C 1
ATOM 651 O O . VAL A 1 83 ? -3.156 7.193 6.951 1.00 93.94 83 VAL A O 1
ATOM 654 N N . ASN A 1 84 ? -2.698 9.019 5.745 1.00 94.19 84 ASN A N 1
ATOM 655 C CA . ASN A 1 84 ? -3.123 9.961 6.786 1.00 94.19 84 ASN A CA 1
ATOM 656 C C . ASN A 1 84 ? -4.590 9.776 7.187 1.00 94.19 84 ASN A C 1
ATOM 658 O O . ASN A 1 84 ? -4.922 9.842 8.369 1.00 94.19 84 ASN A O 1
ATOM 662 N N . ARG A 1 85 ? -5.483 9.554 6.216 1.00 91.12 85 ARG A N 1
ATOM 663 C CA . ARG A 1 85 ? -6.898 9.287 6.495 1.00 91.12 85 ARG A CA 1
ATOM 664 C C . ARG A 1 85 ? -7.073 7.978 7.260 1.00 91.12 85 ARG A C 1
ATOM 666 O O . ARG A 1 85 ? -7.869 7.945 8.190 1.00 91.12 85 ARG A O 1
ATOM 673 N N . TYR A 1 86 ? -6.360 6.926 6.869 1.00 91.50 86 TYR A N 1
ATOM 674 C CA . TYR A 1 86 ? -6.409 5.626 7.530 1.00 91.50 86 TYR A CA 1
ATOM 675 C C . TYR A 1 86 ? -6.046 5.755 9.015 1.00 91.50 86 TYR A C 1
ATOM 677 O O . TYR A 1 86 ? -6.829 5.338 9.867 1.00 91.50 86 TYR A O 1
ATOM 685 N N . HIS A 1 87 ? -4.941 6.441 9.329 1.00 88.94 87 HIS A N 1
ATOM 686 C CA . HIS A 1 87 ? -4.526 6.678 10.716 1.00 88.94 87 HIS A CA 1
ATOM 687 C C . HIS A 1 87 ? -5.521 7.550 11.491 1.00 88.94 87 HIS A C 1
ATOM 689 O O . HIS A 1 87 ? -5.908 7.185 12.594 1.00 88.94 87 HIS A O 1
ATOM 695 N N . GLN A 1 88 ? -6.052 8.619 10.891 1.00 88.62 88 GLN A N 1
ATOM 696 C CA . GLN A 1 88 ? -7.082 9.448 11.539 1.00 88.62 88 GLN A CA 1
ATOM 697 C C . GLN A 1 88 ? -8.380 8.686 11.839 1.00 88.62 88 GLN A C 1
ATOM 699 O O . GLN A 1 88 ? -9.034 8.945 12.846 1.00 88.62 88 GLN A O 1
ATOM 704 N N . VAL A 1 89 ? -8.805 7.782 10.951 1.00 84.50 89 VAL A N 1
ATOM 705 C CA . VAL A 1 89 ? -10.000 6.952 11.175 1.00 84.50 89 VAL A CA 1
ATOM 706 C C . VAL A 1 89 ? -9.731 5.919 12.265 1.00 84.50 89 VAL A C 1
ATOM 708 O O . VAL A 1 89 ? -10.597 5.697 13.108 1.00 84.50 89 VAL A O 1
ATOM 711 N N . LYS A 1 90 ? -8.530 5.334 12.273 1.00 79.19 90 LYS A N 1
ATOM 712 C CA . LYS A 1 90 ? -8.083 4.396 13.302 1.00 79.19 90 LYS A CA 1
ATOM 713 C C . LYS A 1 90 ? -8.049 5.048 14.686 1.00 79.19 90 LYS A C 1
ATOM 715 O O . LYS A 1 90 ? -8.566 4.464 15.623 1.00 79.19 90 LYS A O 1
ATOM 720 N N . GLU A 1 91 ? -7.540 6.272 14.811 1.00 72.81 91 GLU A N 1
ATOM 721 C CA . GLU A 1 91 ? -7.525 7.007 16.088 1.00 72.81 91 GLU A CA 1
ATOM 722 C C . GLU A 1 91 ? -8.926 7.400 16.584 1.00 72.81 91 GLU A C 1
ATOM 724 O O . GLU A 1 91 ? -9.151 7.521 17.786 1.00 72.81 91 GLU A O 1
ATOM 729 N N . ARG A 1 92 ? -9.894 7.583 15.675 1.00 68.56 92 ARG A N 1
ATOM 730 C CA . ARG A 1 92 ? -11.294 7.889 16.026 1.00 68.56 92 ARG A CA 1
ATOM 731 C C . ARG A 1 92 ? -12.125 6.668 16.404 1.00 68.56 92 ARG A C 1
ATOM 733 O O . ARG A 1 92 ? -13.234 6.841 16.904 1.00 68.56 92 ARG A O 1
ATOM 740 N N . GLN A 1 93 ? -11.633 5.467 16.134 1.00 49.62 93 GLN A N 1
ATOM 741 C CA . GLN A 1 93 ? -12.185 4.228 16.661 1.00 49.62 93 GLN A CA 1
ATOM 742 C C . GLN A 1 93 ? -11.373 3.905 17.918 1.00 49.62 93 GLN A C 1
ATOM 744 O O . GLN A 1 93 ? -10.353 3.225 17.805 1.00 49.62 93 GLN A O 1
ATOM 749 N N . PRO A 1 94 ? -11.747 4.405 19.114 1.00 48.78 94 PRO A N 1
ATOM 750 C CA . PRO A 1 94 ? -11.189 3.821 20.318 1.00 48.78 94 PRO A CA 1
ATOM 751 C C . PRO A 1 94 ? -11.493 2.325 20.248 1.00 48.78 94 PRO A C 1
ATOM 753 O O . PRO A 1 94 ? -12.629 1.930 19.973 1.00 48.78 94 PRO A O 1
ATOM 756 N N . GLU A 1 95 ? -10.455 1.511 20.437 1.00 50.53 95 GLU A N 1
ATOM 757 C CA . GLU A 1 95 ? -10.578 0.084 20.724 1.00 50.53 95 GLU A CA 1
ATOM 758 C C . GLU A 1 95 ? -11.824 -0.123 21.605 1.00 50.53 95 GLU A C 1
ATOM 760 O O . GLU A 1 95 ? -12.004 0.657 22.552 1.00 50.53 95 GLU A O 1
ATOM 765 N N . PRO A 1 96 ? -12.711 -1.103 21.335 1.00 46.03 96 PRO A N 1
ATOM 766 C CA . PRO A 1 96 ? -13.733 -1.447 22.310 1.00 46.03 96 PRO A CA 1
ATOM 767 C C . PRO A 1 96 ? -13.003 -1.724 23.622 1.00 46.03 96 PRO A C 1
ATOM 769 O O . PRO A 1 96 ? -12.245 -2.685 23.728 1.00 46.03 96 PRO A O 1
ATOM 772 N N . SER A 1 97 ? -13.158 -0.804 24.574 1.00 43.75 97 SER A N 1
ATOM 773 C CA . SER A 1 97 ? -12.480 -0.823 25.859 1.00 43.75 97 SER A CA 1
ATOM 774 C C . SER A 1 97 ? -12.770 -2.159 26.532 1.00 43.75 97 SER A C 1
ATOM 776 O O . SER A 1 97 ? -13.844 -2.364 27.090 1.00 43.75 97 SER A O 1
ATOM 778 N N . THR A 1 98 ? -11.814 -3.084 26.503 1.00 52.28 98 THR A N 1
ATOM 779 C CA . THR A 1 98 ? -11.855 -4.304 27.319 1.00 52.28 98 THR A CA 1
ATOM 780 C C . THR A 1 98 ? -11.487 -4.015 28.779 1.00 52.28 98 THR A C 1
ATOM 782 O O . THR A 1 98 ? -11.210 -4.939 29.536 1.00 52.28 98 THR A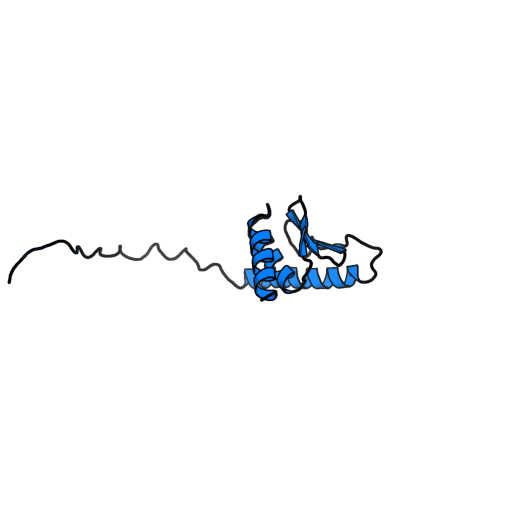 O 1
ATOM 785 N N . ALA A 1 99 ? -11.472 -2.744 29.199 1.00 46.50 99 ALA A N 1
ATOM 786 C CA . ALA A 1 99 ? -11.141 -2.342 30.562 1.00 46.50 99 ALA A CA 1
ATOM 787 C C . ALA A 1 99 ? -12.349 -2.301 31.523 1.00 46.50 99 ALA A C 1
ATOM 789 O O . ALA A 1 99 ? -12.160 -1.960 32.686 1.00 46.50 99 ALA A O 1
ATOM 790 N N . ASP A 1 100 ? -13.556 -2.697 31.099 1.00 47.59 100 ASP A N 1
ATOM 791 C CA . ASP A 1 100 ? -14.731 -2.787 31.984 1.00 47.59 100 ASP A CA 1
ATOM 792 C C . ASP A 1 100 ? -15.313 -4.212 32.039 1.00 47.59 100 ASP A C 1
ATOM 794 O O . ASP A 1 100 ? -16.422 -4.487 31.597 1.00 47.59 100 ASP A O 1
ATOM 798 N N . LEU A 1 101 ? -14.532 -5.166 32.560 1.00 50.62 101 LEU A N 1
ATOM 799 C CA . LEU A 1 101 ? -15.050 -6.477 32.995 1.00 50.62 101 LEU A CA 1
ATOM 800 C C . LEU A 1 101 ? -14.630 -6.862 34.426 1.00 50.62 101 LEU A C 1
ATOM 802 O O . LEU A 1 101 ? -14.892 -7.977 34.864 1.00 50.62 101 LEU A O 1
ATOM 806 N N . SER A 1 102 ? -14.058 -5.942 35.215 1.00 50.16 102 SER A N 1
ATOM 807 C CA . SER A 1 102 ? -13.735 -6.207 36.634 1.00 50.16 102 SER A CA 1
ATOM 808 C C . SER A 1 102 ? -14.924 -5.995 37.594 1.00 50.16 102 SER A C 1
ATOM 810 O O . SER A 1 102 ? -14.768 -6.016 38.814 1.00 50.16 102 SER A O 1
ATOM 812 N N . LYS A 1 103 ? -16.143 -5.781 37.078 1.00 47.41 103 LYS A N 1
ATOM 813 C CA . LYS A 1 103 ? -17.337 -5.616 37.922 1.00 47.41 103 LYS A CA 1
ATOM 814 C C . LYS A 1 103 ? -18.594 -6.239 37.318 1.00 47.41 103 LYS A C 1
ATOM 816 O O . LYS A 1 103 ? -19.637 -5.605 37.244 1.00 47.41 103 LYS A O 1
ATOM 821 N N . ALA A 1 104 ? -18.506 -7.505 36.929 1.00 44.56 104 ALA A N 1
ATOM 822 C CA . ALA A 1 104 ? -19.686 -8.347 36.768 1.00 44.56 104 ALA A CA 1
ATOM 823 C C . ALA A 1 104 ? -19.577 -9.523 37.754 1.00 44.56 104 ALA A C 1
ATOM 825 O O . ALA A 1 104 ? -18.517 -10.152 37.813 1.00 44.56 104 ALA A O 1
ATOM 826 N N . PRO A 1 105 ? -20.612 -9.806 38.570 1.00 48.34 105 PRO A N 1
ATOM 827 C CA . PRO A 1 105 ? -20.632 -11.015 39.384 1.00 48.34 105 PRO A CA 1
ATOM 828 C C . PRO A 1 105 ? -20.538 -12.240 38.458 1.00 48.34 105 PRO A C 1
ATOM 830 O O . PRO A 1 105 ? -20.968 -12.159 37.303 1.00 48.34 105 PRO A O 1
ATOM 833 N N . PRO A 1 106 ? -19.946 -13.355 38.921 1.00 54.06 106 PRO A N 1
ATOM 834 C CA . PRO A 1 106 ? -19.730 -14.523 38.079 1.00 54.06 106 PRO A CA 1
ATOM 835 C C . PRO A 1 106 ? -21.056 -14.998 37.468 1.00 54.06 106 PRO A C 1
ATOM 837 O O . PRO A 1 106 ? -22.099 -14.885 38.122 1.00 54.06 106 PRO A O 1
ATOM 840 N N . PRO A 1 107 ? -21.040 -15.541 36.236 1.00 44.78 107 PRO A N 1
ATOM 841 C CA . PRO A 1 107 ? -22.220 -16.177 35.682 1.00 44.78 107 PRO A CA 1
ATOM 842 C C . PRO A 1 107 ? -22.648 -17.286 36.644 1.00 44.78 107 PRO A C 1
ATOM 844 O O . PRO A 1 107 ? -21.862 -18.176 36.973 1.00 44.78 107 PRO A O 1
ATOM 847 N N . ILE A 1 108 ? -23.890 -17.205 37.119 1.00 48.22 108 ILE A N 1
ATOM 848 C CA . ILE A 1 108 ? -24.554 -18.316 37.789 1.00 48.22 108 ILE A CA 1
ATOM 849 C C . ILE A 1 108 ? -24.632 -19.412 36.730 1.00 48.22 108 ILE A C 1
ATOM 851 O O . ILE A 1 108 ? -25.437 -19.344 35.804 1.00 48.22 108 ILE A O 1
ATOM 855 N N . ILE A 1 109 ? -23.723 -20.380 36.816 1.00 46.56 109 ILE A N 1
ATOM 856 C CA . ILE A 1 109 ? -23.820 -21.625 36.069 1.00 46.56 109 ILE A CA 1
ATOM 857 C C . ILE A 1 109 ? -25.004 -22.352 36.704 1.00 46.56 109 ILE A C 1
ATOM 859 O O . ILE A 1 109 ? -24.864 -23.012 37.734 1.00 46.56 109 ILE A O 1
ATOM 863 N N . GLU A 1 110 ? -26.193 -22.131 36.145 1.00 46.56 110 GLU A N 1
ATOM 864 C CA . GLU A 1 110 ? -27.388 -22.879 36.500 1.00 46.56 110 GLU A CA 1
ATOM 865 C C . GLU A 1 110 ? -27.088 -24.353 36.220 1.00 46.56 110 GLU A C 1
ATOM 867 O O . GL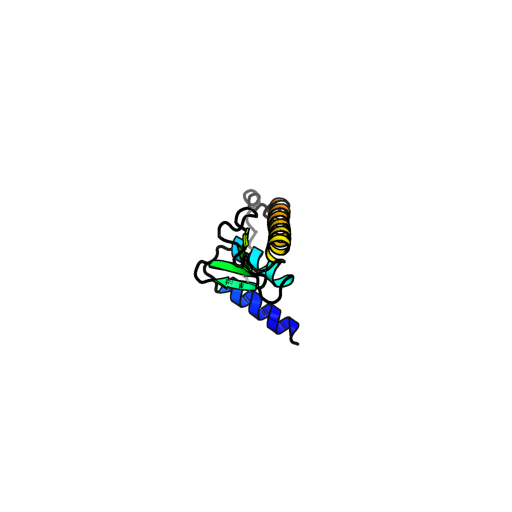U A 1 110 ? -26.869 -24.782 35.086 1.00 46.56 110 GLU A O 1
ATOM 872 N N . SER A 1 111 ? -26.948 -25.094 37.315 1.00 44.88 111 SER A N 1
ATOM 873 C CA . SER A 1 111 ? -26.671 -26.519 37.334 1.00 44.88 111 SER A CA 1
ATOM 874 C C . SER A 1 111 ? -27.856 -27.260 36.728 1.00 44.88 111 SER A C 1
ATOM 876 O O . SER A 1 111 ? -28.796 -27.619 37.426 1.00 44.88 111 SER A O 1
ATOM 878 N N . ALA A 1 112 ? -27.816 -27.515 35.423 1.00 53.09 112 ALA A N 1
ATOM 879 C CA . ALA A 1 112 ? -28.671 -28.517 34.806 1.00 53.09 112 ALA A CA 1
ATOM 880 C C . ALA A 1 112 ? -28.017 -29.893 34.991 1.00 53.09 112 ALA A C 1
ATOM 882 O O . ALA A 1 112 ? -27.313 -30.398 34.116 1.00 53.09 112 ALA A O 1
ATOM 883 N N . SER A 1 113 ? -28.200 -30.483 36.173 1.00 50.28 113 SER A N 1
ATOM 884 C CA . SER A 1 113 ? -27.957 -31.908 36.423 1.00 50.28 113 SER A CA 1
ATOM 885 C C . SER A 1 113 ? -28.771 -32.387 37.620 1.00 50.28 113 SER A C 1
ATOM 887 O O . SER A 1 113 ? -28.327 -32.278 38.752 1.00 50.28 113 SER A O 1
ATOM 889 N N . GLU A 1 114 ? -29.972 -32.882 37.326 1.00 42.56 114 GLU A N 1
ATOM 890 C CA . GLU A 1 114 ? -30.747 -33.950 37.988 1.00 42.56 114 GLU A CA 1
ATOM 891 C C . GLU A 1 114 ? -32.162 -33.886 37.379 1.00 42.56 114 GLU A C 1
ATOM 893 O O . GLU A 1 114 ? -32.665 -32.803 37.115 1.00 42.56 114 GLU A O 1
ATOM 898 N N . ALA A 1 115 ? -32.916 -34.944 37.110 1.00 42.75 115 ALA A N 1
ATOM 899 C CA . ALA A 1 115 ? -32.708 -36.380 37.050 1.00 42.75 115 ALA A CA 1
ATOM 900 C C . ALA A 1 115 ? -34.010 -36.984 36.475 1.00 42.75 115 ALA A C 1
ATOM 902 O O . ALA A 1 115 ? -35.084 -36.411 36.615 1.00 42.75 115 ALA A O 1
ATOM 903 N N . SER A 1 116 ? -33.878 -38.159 35.860 1.00 48.28 116 SER A N 1
ATOM 904 C CA . SER A 1 116 ? -34.788 -39.311 35.962 1.00 48.28 116 SER A CA 1
ATOM 905 C C . SER A 1 116 ? -36.314 -39.176 35.770 1.00 48.28 116 SER A C 1
ATOM 907 O O . SER A 1 116 ? -37.036 -38.645 36.600 1.00 48.28 116 SER A O 1
ATOM 909 N N . ALA A 1 117 ? -36.774 -39.974 34.799 1.00 47.72 117 ALA A N 1
ATOM 910 C CA . ALA A 1 117 ? -37.813 -41.004 34.946 1.00 47.72 117 ALA A CA 1
ATOM 911 C C . ALA A 1 117 ? -39.319 -40.645 34.933 1.00 47.72 117 ALA A C 1
ATOM 913 O O . ALA A 1 117 ? -39.804 -39.719 35.567 1.00 47.72 117 ALA A O 1
ATOM 914 N N . GLN A 1 118 ? -40.035 -41.574 34.278 1.00 48.81 118 GLN A N 1
ATOM 915 C CA . GLN A 1 118 ? -41.470 -41.896 34.313 1.00 48.81 118 GLN A CA 1
ATOM 916 C C . GLN A 1 118 ? -42.436 -40.999 33.524 1.00 48.81 118 GLN A C 1
ATOM 918 O O . GLN A 1 118 ? -42.884 -39.957 33.993 1.00 48.81 118 GLN A O 1
ATOM 923 N N . ARG A 1 119 ? -42.940 -41.534 32.405 1.00 43.38 119 ARG A N 1
ATOM 924 C CA . ARG A 1 119 ? -44.179 -42.334 32.401 1.00 43.38 119 ARG A CA 1
ATOM 925 C C . ARG A 1 119 ? -44.235 -43.277 31.207 1.00 43.38 119 ARG A C 1
ATOM 927 O O . ARG A 1 119 ? -43.698 -42.898 30.147 1.00 43.38 119 ARG A O 1
#

pLDDT: mean 78.47, std 17.62, range [42.56, 95.06]

Mean predicted aligned error: 12.13 Å

InterPro domains:
  IPR019181 LSM12, anticodon-binding domain [PF09793] (2-77)
  IPR047574 AD domain [PS52001] (1-91)

Sequence (119 aa):
MERAVQERKRINASMNCKAPKDGQQLYLSIAKCFNDTQWNDNADIVVEEGVIINPPYTAACVHTIDPSNPQSPRFAELIQKMVNRYHQVKERQPEPSTADLSKAPPPIIESASEASAQR

Secondary structure (DSSP, 8-state):
-HHHHHHHHHHHHHHHSSS-HHHHHHHHHHHTT-S-EEE-TTS-EEETTTEEE-TT--GGGEEES-TT-TTHHHHHHHHHHHHHHHHHHHHHS----TT--TTSPPP------------

Foldseek 3Di:
DVVVVLLVVLLVQLVPAPDPPLLSVLSSLVCVVAVDWHADNQRWIDGPLQWIAHPVRALVRIDGNDPPRPCRVVVSVVSSVSSVVSVVVVVVPDDPPPPPPPDDDDPPPPDPDDDDDDD

Radius of gyration: 23.11 Å; Cα contacts (8 Å, |Δi|>4): 107; chains: 1; bounding box: 55×55×54 Å

Solvent-accessible surface area (backbone atoms only — not comparable to full-atom values): 7294 Å² total; per-residue (Å²): 116,66,67,64,54,52,51,52,50,53,52,51,53,43,69,74,48,87,46,56,72,68,50,28,54,49,48,55,60,48,40,72,78,36,90,57,53,46,75,47,96,88,43,25,43,36,37,75,66,28,28,36,33,35,81,94,57,47,46,87,37,49,41,63,74,37,87,83,46,88,56,14,65,61,49,34,55,51,50,27,52,50,40,48,47,51,52,56,54,52,69,72,50,70,70,83,73,82,81,80,66,91,82,63,81,78,82,81,77,77,80,88,78,85,77,83,86,88,133

Organism: Hyalella azteca (NCBI:txid294128)